Protein AF-B2W5I9-F1 (afdb_monomer)

InterPro domains:
  IPR021635 Proteinaceous host-selective toxin ToxA [PF11584] (1-113)
  IPR038701 ToxA superfamily [G3DSA:2.60.40.1920] (1-114)

pLDDT: mean 77.78, std 14.78, range [29.02, 92.31]

Mean predicted aligned error: 7.79 Å

Sequence (114 aa):
MSITINPSRPSVNNIGQVDIDSVILGRPGAIGSWELNNFITIGLNRVNADTVRVNIRNTGRTNRLIITQWDNTVTRGDVYELFGDYALIQGRGSFCLNIRSDTGRENWRMQLEN

Organism: Pyrenophora tritici-repentis (strain Pt-1C-BFP) (NCBI:txid426418)

Foldseek 3Di:
DWDFDPPPDDPPFFPWKDKAAWDFQDDWAWRDWDQTNVFKIWTWTGDHRFKIKIKMAGQAPFFKKWKWWWDDDVPPHITITTQDIDTDDHGIDMDMTTHDDPPGIIMMMMTTGD

Solvent-accessible surface area (backbone atoms only — not comparable to full-atom values): 6595 Å² total; per-residue (Å²): 137,84,62,77,50,81,79,90,59,80,56,97,47,55,71,33,66,49,79,41,86,66,48,72,65,59,79,60,41,80,74,50,72,49,75,38,74,88,40,31,41,42,33,38,32,34,68,45,92,45,37,36,33,43,36,38,39,32,77,57,82,54,42,32,41,38,35,28,39,45,44,83,41,96,87,75,50,82,46,38,39,76,73,47,78,41,81,45,66,65,42,75,52,71,51,76,45,80,58,83,72,90,76,49,56,45,27,37,38,41,38,32,26,103

Radius of gyration: 13.87 Å; Cα contacts (8 Å, |Δi|>4): 261; chains: 1; bounding box: 26×33×35 Å

Secondary structure (DSSP, 8-state):
---B-------TTEEEEEEEEEEE--SSEEEEEEEETTTEEEEEEE-SSSEEEEEEEE-SS--EEEEEEEEEETTTEEEEEEEEEEE--SEEEEEEEE---SSSEEEEEEEEE-

Nearest PDB structures (foldseek):
  1zld-assembly1_A  TM=8.033E-01  e=1.698E-13  Pyrenophora tritici-repentis
  1zle-assembly3_C  TM=7.964E-01  e=9.677E-13  Pyrenophora tritici-repentis
  1zle-assembly2_B  TM=7.657E-01  e=1.072E-12  Pyrenophora tritici-repentis
  5u9m-assembly2_D  TM=3.937E-01  e=5.583E-01  Saccharomyces cerevisiae S288C
  4kh9-assembly1_A  TM=3.465E-01  e=1.032E+00  Legionella pneumophila subsp. pneumophila str. Philadelphia 1

Structure (mmCIF, N/CA/C/O backbone):
data_AF-B2W5I9-F1
#
_entry.id   AF-B2W5I9-F1
#
loop_
_atom_site.group_PDB
_atom_site.id
_atom_site.type_symbol
_atom_site.label_atom_id
_atom_site.label_alt_id
_atom_site.label_comp_id
_atom_site.label_asym_id
_atom_site.label_entity_id
_atom_site.label_seq_id
_atom_site.pdbx_PDB_ins_code
_atom_site.Cartn_x
_atom_site.Cartn_y
_atom_site.Cartn_z
_atom_site.occupancy
_atom_site.B_iso_or_equiv
_atom_site.auth_seq_id
_atom_site.auth_comp_id
_atom_site.auth_asym_id
_atom_site.auth_atom_id
_atom_site.pdbx_PDB_model_num
ATOM 1 N N . MET A 1 1 ? -8.322 2.843 -17.500 1.00 29.02 1 MET A N 1
ATOM 2 C CA . MET A 1 1 ? -8.540 4.296 -17.353 1.00 29.02 1 MET A CA 1
ATOM 3 C C . MET A 1 1 ? -7.576 4.752 -16.262 1.00 29.02 1 MET A C 1
ATOM 5 O O . MET A 1 1 ? -7.836 4.459 -15.105 1.00 29.02 1 MET A O 1
ATOM 9 N N . SER A 1 2 ? -6.399 5.282 -16.616 1.00 33.47 2 SER A N 1
ATOM 10 C CA . SER A 1 2 ? -5.414 5.757 -15.630 1.00 33.47 2 SER A CA 1
ATOM 11 C C . SER A 1 2 ? -5.776 7.188 -15.248 1.00 33.47 2 SER A C 1
ATOM 13 O O . SER A 1 2 ? -5.809 8.069 -16.108 1.00 33.47 2 SER A O 1
ATOM 15 N N . ILE A 1 3 ? -6.108 7.416 -13.983 1.00 36.16 3 ILE A N 1
ATOM 16 C CA . ILE A 1 3 ? -6.343 8.764 -13.473 1.00 36.16 3 ILE A CA 1
ATOM 17 C C . ILE A 1 3 ? -4.972 9.351 -13.136 1.00 36.16 3 ILE A C 1
ATOM 19 O O . ILE A 1 3 ? -4.320 8.895 -12.200 1.00 36.16 3 ILE A O 1
ATOM 23 N N . THR A 1 4 ? -4.537 10.351 -13.902 1.00 38.22 4 THR A N 1
ATOM 24 C CA . THR A 1 4 ? -3.380 11.182 -13.554 1.00 38.22 4 THR A CA 1
ATOM 25 C C . THR A 1 4 ? -3.799 12.113 -12.422 1.00 38.22 4 THR A C 1
ATOM 27 O O . THR A 1 4 ? -4.541 13.070 -12.652 1.00 38.22 4 THR A O 1
ATOM 30 N N . ILE A 1 5 ? -3.365 11.830 -11.193 1.00 46.88 5 ILE A N 1
ATOM 31 C CA . ILE A 1 5 ? -3.572 12.744 -10.066 1.00 46.88 5 ILE A CA 1
ATOM 32 C C . ILE A 1 5 ? -2.356 13.660 -9.992 1.00 46.88 5 ILE A C 1
ATOM 34 O O . ILE A 1 5 ? -1.224 13.195 -9.909 1.00 46.88 5 ILE A O 1
ATOM 38 N N . ASN A 1 6 ? -2.592 14.971 -10.036 1.00 42.59 6 ASN A N 1
ATOM 39 C CA . ASN A 1 6 ? -1.539 15.962 -9.864 1.00 42.59 6 ASN A CA 1
AT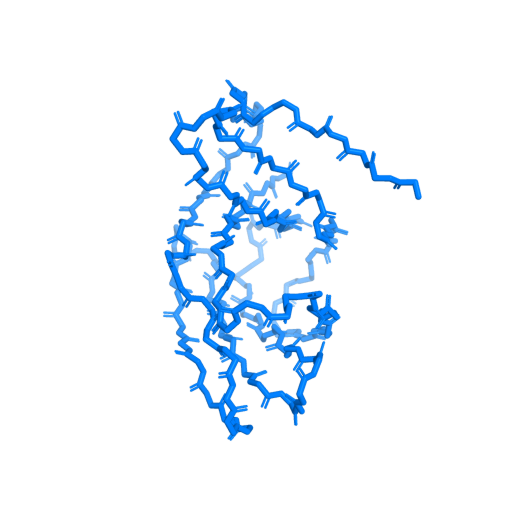OM 40 C C . ASN A 1 6 ? -1.130 15.972 -8.369 1.00 42.59 6 ASN A C 1
ATOM 42 O O . ASN A 1 6 ? -1.944 16.345 -7.523 1.00 42.59 6 ASN A O 1
ATOM 46 N N . PRO A 1 7 ? 0.087 15.536 -8.017 1.00 48.53 7 PRO A N 1
ATOM 47 C CA . PRO A 1 7 ? 0.507 15.170 -6.653 1.00 48.53 7 PRO A CA 1
ATOM 48 C C . PRO A 1 7 ? 0.848 16.350 -5.739 1.00 48.53 7 PRO A C 1
ATOM 50 O O . PRO A 1 7 ? 1.240 16.159 -4.592 1.00 48.53 7 PRO A O 1
ATOM 53 N N . SER A 1 8 ? 0.758 17.581 -6.233 1.00 44.69 8 SER A N 1
ATOM 54 C CA . SER A 1 8 ? 1.305 18.759 -5.554 1.00 44.69 8 SER A CA 1
A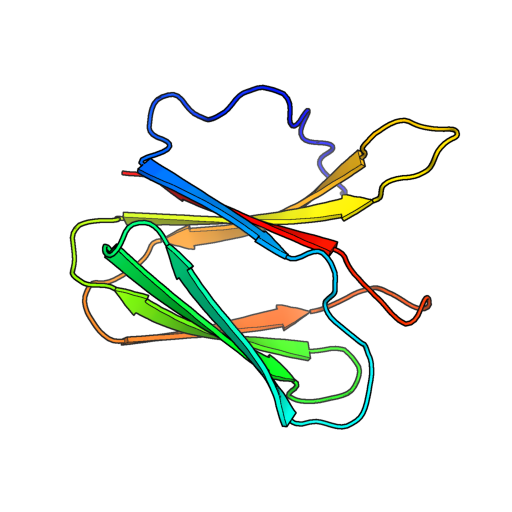TOM 55 C C . SER A 1 8 ? 0.371 19.384 -4.518 1.00 44.69 8 SER A C 1
ATOM 57 O O . SER A 1 8 ? 0.601 20.508 -4.075 1.00 44.69 8 SER A O 1
ATOM 59 N N . ARG A 1 9 ? -0.682 18.680 -4.093 1.00 50.09 9 ARG A N 1
ATOM 60 C CA . ARG A 1 9 ? -1.541 19.145 -3.002 1.00 50.09 9 ARG A CA 1
ATOM 61 C C . ARG A 1 9 ? -1.653 18.061 -1.935 1.00 50.09 9 ARG A C 1
ATOM 63 O O . ARG A 1 9 ? -2.443 17.139 -2.135 1.00 50.09 9 ARG A O 1
ATOM 70 N N . PRO A 1 10 ? -0.904 18.157 -0.813 1.00 54.19 10 PRO A N 1
ATOM 71 C CA . PRO A 1 10 ? -1.291 17.425 0.387 1.00 54.19 10 PRO A CA 1
ATOM 72 C C . PRO A 1 10 ? -2.769 17.717 0.629 1.00 54.19 10 PRO A C 1
ATOM 74 O O . PRO A 1 10 ? -3.202 18.870 0.517 1.00 54.19 10 PRO A O 1
ATOM 77 N N . SER A 1 11 ? -3.568 16.676 0.857 1.00 64.50 11 SER A N 1
ATOM 78 C CA . SER A 1 11 ? -4.981 16.929 1.102 1.00 64.50 11 SER A CA 1
ATOM 79 C C . SER A 1 11 ? -5.128 17.759 2.373 1.00 64.50 11 SER A C 1
ATOM 81 O O . SER A 1 11 ? -4.290 17.708 3.275 1.00 64.50 11 SER A O 1
ATOM 83 N N . VAL A 1 12 ? -6.207 18.535 2.444 1.00 64.12 12 VAL A N 1
ATOM 84 C CA . VAL A 1 12 ? -6.492 19.404 3.595 1.00 64.12 12 VAL A CA 1
ATOM 85 C C . VAL A 1 12 ? -6.630 18.589 4.894 1.00 64.12 12 VAL A C 1
ATOM 87 O O . VAL A 1 12 ? -6.401 19.124 5.974 1.00 64.12 12 VAL A O 1
ATOM 90 N N . ASN A 1 13 ? -6.912 17.285 4.783 1.00 75.94 13 ASN A N 1
ATOM 91 C CA . ASN A 1 13 ? -7.043 16.352 5.900 1.00 75.94 13 ASN A CA 1
ATOM 92 C C . ASN A 1 13 ? -5.864 15.369 6.003 1.00 75.94 13 ASN A C 1
ATOM 94 O O . ASN A 1 13 ? -5.991 14.350 6.683 1.00 75.94 13 ASN A O 1
ATOM 98 N N . ASN A 1 14 ? -4.738 15.628 5.328 1.00 80.75 14 ASN A N 1
ATOM 99 C CA . ASN A 1 14 ? -3.558 14.777 5.425 1.00 80.75 14 ASN A CA 1
ATOM 100 C C . ASN A 1 14 ? -2.981 14.862 6.844 1.00 80.75 14 ASN A C 1
ATOM 102 O O . ASN A 1 14 ? -2.480 15.900 7.274 1.00 80.75 14 ASN A O 1
ATOM 106 N N . ILE A 1 15 ? -3.052 13.744 7.560 1.00 82.81 15 ILE A N 1
ATOM 107 C CA . ILE A 1 15 ? -2.545 13.602 8.926 1.00 82.81 15 ILE A CA 1
ATOM 108 C C . ILE A 1 15 ? -1.284 12.746 8.990 1.00 82.81 15 ILE A C 1
ATOM 110 O O . ILE A 1 15 ? -0.827 12.455 10.093 1.00 82.81 15 ILE A O 1
ATOM 114 N N . GLY A 1 16 ? -0.726 12.330 7.850 1.00 82.62 16 GLY A N 1
ATOM 115 C CA . GLY A 1 16 ? 0.559 11.646 7.761 1.00 82.62 16 GLY A CA 1
ATOM 116 C C . GLY A 1 16 ? 0.880 11.090 6.384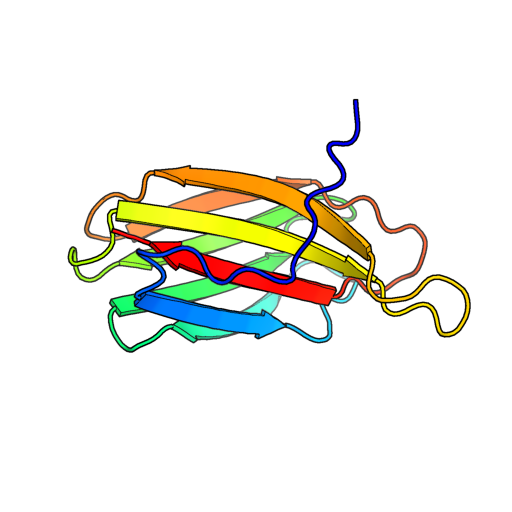 1.00 82.62 16 GLY A C 1
ATOM 117 O O . GLY A 1 16 ? -0.004 10.718 5.623 1.00 82.62 16 GLY A O 1
ATOM 118 N N . GLN A 1 17 ? 2.171 11.004 6.075 1.00 84.88 17 GLN A N 1
ATOM 119 C CA . GLN A 1 17 ? 2.651 10.498 4.795 1.00 84.88 17 GLN A CA 1
ATOM 120 C C . GLN A 1 17 ? 3.991 9.786 4.965 1.00 84.88 17 GLN A C 1
ATOM 122 O O . GLN A 1 17 ? 4.815 10.198 5.781 1.00 84.88 17 GLN A O 1
ATOM 127 N N . VAL A 1 18 ? 4.215 8.748 4.162 1.00 84.56 18 VAL A N 1
ATOM 128 C CA . VAL A 1 18 ? 5.535 8.151 3.962 1.00 84.56 18 VAL A CA 1
ATOM 129 C C . VAL A 1 18 ? 5.779 7.901 2.479 1.00 84.56 18 VAL A C 1
ATOM 131 O O . VAL A 1 18 ? 4.902 7.399 1.768 1.00 84.56 18 VAL A O 1
ATOM 134 N N . ASP A 1 19 ? 6.982 8.244 2.033 1.00 84.12 19 ASP A N 1
ATOM 135 C CA . ASP A 1 19 ? 7.482 7.893 0.711 1.00 84.12 19 ASP A CA 1
ATOM 136 C C . ASP A 1 19 ? 8.327 6.613 0.849 1.00 84.12 19 ASP A C 1
ATOM 138 O O . ASP A 1 19 ? 9.176 6.478 1.732 1.00 84.12 19 ASP A O 1
ATOM 142 N N . ILE A 1 20 ? 8.022 5.627 0.013 1.00 84.81 20 ILE A N 1
ATOM 143 C CA . ILE A 1 20 ? 8.684 4.331 -0.079 1.00 84.81 20 ILE A CA 1
ATOM 144 C C . ILE A 1 20 ? 9.459 4.335 -1.387 1.00 84.81 20 ILE A C 1
ATOM 146 O O . ILE A 1 20 ? 8.911 4.081 -2.459 1.00 84.81 20 ILE A O 1
ATOM 150 N N . ASP A 1 21 ? 10.755 4.599 -1.286 1.00 76.25 21 ASP A N 1
ATOM 151 C CA . ASP A 1 21 ? 11.624 4.786 -2.447 1.00 76.25 21 ASP A CA 1
ATOM 152 C C . ASP A 1 21 ? 11.931 3.488 -3.202 1.00 76.25 21 ASP A C 1
ATOM 154 O O . ASP A 1 21 ? 12.651 3.533 -4.191 1.00 76.25 21 ASP A O 1
ATOM 158 N N . SER A 1 22 ? 11.503 2.314 -2.724 1.00 76.56 22 SER A N 1
ATOM 159 C CA . SER A 1 22 ? 11.746 1.039 -3.410 1.00 76.56 22 SER A CA 1
ATOM 160 C C . SER A 1 22 ? 10.866 -0.099 -2.893 1.00 76.56 22 SER A C 1
ATOM 162 O O . SER A 1 22 ? 11.076 -0.622 -1.799 1.00 76.56 22 SER A O 1
ATOM 164 N N . VAL A 1 23 ? 9.942 -0.557 -3.726 1.00 78.31 23 VAL A N 1
ATOM 165 C CA . VAL A 1 23 ? 9.240 -1.834 -3.622 1.00 78.31 23 VAL A CA 1
ATOM 166 C C . VAL A 1 23 ? 9.849 -2.751 -4.678 1.00 78.31 23 VAL A C 1
ATOM 168 O O . VAL A 1 23 ? 9.615 -2.589 -5.873 1.00 78.31 23 VAL A O 1
ATOM 171 N N . ILE A 1 24 ? 10.707 -3.672 -4.239 1.00 74.88 24 ILE A N 1
ATOM 172 C CA . ILE A 1 24 ? 11.506 -4.523 -5.132 1.00 74.88 24 ILE A CA 1
ATOM 173 C C . ILE A 1 24 ? 10.682 -5.725 -5.601 1.00 74.88 24 ILE A C 1
ATOM 175 O O . ILE A 1 24 ? 10.037 -6.409 -4.800 1.00 74.88 24 ILE A O 1
ATOM 179 N N . LEU A 1 25 ? 10.760 -6.030 -6.897 1.00 72.31 25 LEU A N 1
ATOM 180 C CA . LEU A 1 25 ? 10.231 -7.270 -7.459 1.00 72.31 25 LEU A CA 1
ATOM 181 C C . LEU A 1 25 ? 11.255 -8.389 -7.268 1.00 72.31 25 LEU A C 1
ATOM 183 O O . LEU A 1 25 ? 12.413 -8.276 -7.662 1.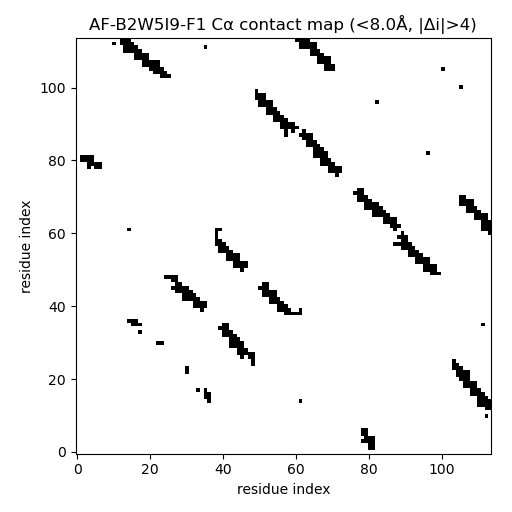00 72.31 25 LEU A O 1
ATOM 187 N N . GLY A 1 26 ? 10.839 -9.480 -6.638 1.00 72.00 26 GLY A N 1
ATOM 188 C CA . GLY A 1 26 ? 11.727 -10.581 -6.299 1.00 72.00 26 GLY A CA 1
ATOM 189 C C . GLY A 1 26 ? 10.961 -11.759 -5.716 1.00 72.00 26 GLY A C 1
ATOM 190 O O . GLY A 1 26 ? 9.750 -11.886 -5.907 1.00 72.00 26 GLY A O 1
ATOM 191 N N . ARG A 1 27 ? 11.668 -12.637 -5.000 1.00 80.50 27 ARG A N 1
ATOM 192 C CA . ARG A 1 27 ? 11.043 -13.796 -4.348 1.00 80.50 27 ARG A CA 1
ATOM 193 C C . ARG A 1 27 ? 10.009 -13.342 -3.298 1.00 80.50 27 ARG A C 1
ATOM 195 O O . ARG A 1 27 ? 10.214 -12.296 -2.680 1.00 80.50 27 ARG A O 1
ATOM 202 N N . PRO A 1 28 ? 8.933 -14.120 -3.068 1.00 87.69 28 PRO A N 1
ATOM 203 C CA . PRO A 1 28 ? 7.972 -13.850 -1.999 1.00 87.69 28 PRO A CA 1
ATOM 204 C C . PRO A 1 28 ? 8.651 -13.657 -0.637 1.00 87.69 28 PRO A C 1
ATOM 206 O O . PRO A 1 28 ? 9.626 -14.346 -0.331 1.00 87.69 28 PRO A O 1
ATOM 209 N N . GLY A 1 29 ? 8.126 -12.746 0.183 1.00 87.25 29 GLY A N 1
ATOM 210 C CA . GLY A 1 29 ? 8.719 -12.398 1.473 1.00 87.25 29 GLY A CA 1
ATOM 211 C C . GLY A 1 29 ? 8.491 -10.951 1.911 1.00 87.25 29 GLY A C 1
ATOM 212 O O . GLY A 1 29 ? 7.962 -10.120 1.172 1.00 87.25 29 GLY A O 1
ATOM 213 N N . ALA A 1 30 ? 8.892 -10.658 3.150 1.00 88.00 30 ALA A N 1
ATOM 214 C CA . ALA A 1 30 ? 8.752 -9.332 3.740 1.00 88.00 30 ALA A CA 1
ATOM 215 C C . ALA A 1 30 ? 9.588 -8.296 2.972 1.00 88.00 30 ALA A C 1
ATOM 217 O O . ALA A 1 30 ? 10.774 -8.508 2.733 1.00 88.00 30 ALA A O 1
ATOM 218 N N . ILE A 1 31 ? 8.956 -7.177 2.613 1.00 87.81 31 ILE A N 1
ATOM 219 C CA . ILE A 1 31 ? 9.597 -6.057 1.912 1.00 87.81 31 ILE A CA 1
ATOM 220 C C . ILE A 1 31 ? 10.051 -5.010 2.931 1.00 87.81 31 ILE A C 1
ATOM 222 O O . ILE A 1 31 ? 11.177 -4.529 2.872 1.00 87.81 31 ILE A O 1
ATOM 226 N N . GLY A 1 32 ? 9.180 -4.669 3.883 1.00 88.19 32 GLY A N 1
ATOM 227 C CA . GLY A 1 32 ? 9.469 -3.658 4.893 1.00 88.19 32 GLY A CA 1
ATOM 228 C C . GLY A 1 32 ? 8.255 -3.305 5.742 1.00 88.19 32 GLY A C 1
ATOM 229 O O . GLY A 1 32 ? 7.150 -3.805 5.513 1.00 88.19 32 GLY A O 1
ATOM 230 N N . SER A 1 33 ? 8.478 -2.446 6.733 1.00 89.44 33 SER A N 1
ATOM 231 C CA . SER A 1 33 ? 7.432 -1.896 7.589 1.00 89.44 33 SER A CA 1
ATOM 232 C C . SER A 1 33 ? 7.717 -0.430 7.885 1.00 89.44 33 SER A C 1
ATOM 234 O O . SER A 1 33 ? 8.863 -0.066 8.134 1.00 89.44 33 SER A O 1
ATOM 236 N N . TRP A 1 34 ? 6.668 0.385 7.899 1.00 89.00 34 TRP A N 1
ATOM 237 C CA . TRP A 1 34 ? 6.728 1.822 8.138 1.00 89.00 34 TRP A CA 1
ATOM 238 C C . TRP A 1 34 ? 5.699 2.215 9.193 1.00 89.00 34 TRP A C 1
ATOM 240 O O . TRP A 1 34 ? 4.574 1.716 9.193 1.00 89.00 34 TRP A O 1
ATOM 250 N N . GLU A 1 35 ? 6.091 3.114 10.089 1.00 86.06 35 GLU A N 1
ATOM 251 C CA . GLU A 1 35 ? 5.189 3.773 11.033 1.00 86.06 35 GLU A CA 1
ATOM 252 C C . GLU A 1 35 ? 4.783 5.126 10.452 1.00 86.06 35 GLU A C 1
ATOM 254 O O . GLU A 1 35 ? 5.636 5.949 10.121 1.00 86.06 35 GLU A O 1
ATOM 259 N N . LEU A 1 36 ? 3.480 5.359 10.322 1.00 84.06 36 LEU A N 1
ATOM 260 C CA . LEU A 1 36 ? 2.924 6.605 9.811 1.00 84.06 36 LEU A CA 1
ATOM 261 C C . LEU A 1 36 ? 2.300 7.368 10.982 1.00 84.06 36 LEU A C 1
ATOM 263 O O . LEU A 1 36 ? 1.239 7.004 11.500 1.00 84.06 36 LEU A O 1
ATOM 267 N N . ASN A 1 37 ? 2.999 8.424 11.406 1.00 79.44 37 ASN A N 1
ATOM 268 C CA . ASN A 1 37 ? 2.588 9.380 12.439 1.00 79.44 37 ASN A CA 1
ATOM 269 C C . ASN A 1 37 ? 2.078 8.754 13.749 1.00 79.44 37 ASN A C 1
ATOM 271 O O . ASN A 1 37 ? 1.192 9.299 14.400 1.00 79.44 37 ASN A O 1
ATOM 275 N N . ASN A 1 38 ? 2.647 7.612 14.154 1.00 81.44 38 ASN A N 1
ATOM 276 C CA . ASN A 1 38 ? 2.251 6.831 15.337 1.00 81.44 38 ASN A CA 1
ATOM 277 C C . ASN A 1 38 ? 0.776 6.382 15.347 1.00 81.44 38 ASN A C 1
ATOM 279 O O . ASN A 1 38 ? 0.283 5.891 16.365 1.00 81.44 38 ASN A O 1
ATOM 283 N N . PHE A 1 39 ? 0.053 6.558 14.239 1.00 82.06 39 PHE A N 1
ATOM 284 C CA . PHE A 1 39 ? -1.346 6.164 14.123 1.00 82.06 39 PHE A CA 1
ATOM 285 C C . PHE A 1 39 ? -1.486 4.800 13.480 1.00 82.06 39 PHE A C 1
ATOM 287 O O . PHE A 1 39 ? -2.382 4.044 13.869 1.00 82.06 39 PHE A O 1
ATOM 294 N N . ILE A 1 40 ? -0.618 4.504 12.511 1.00 87.06 40 ILE A N 1
ATOM 295 C CA . ILE A 1 40 ? -0.683 3.283 11.724 1.00 87.06 40 ILE A CA 1
ATOM 296 C C . ILE A 1 40 ? 0.705 2.701 11.484 1.00 87.06 40 ILE A C 1
ATOM 298 O O . ILE A 1 40 ? 1.589 3.389 10.985 1.00 87.06 40 ILE A O 1
ATOM 302 N N . THR A 1 41 ? 0.835 1.396 11.706 1.00 90.25 41 THR A N 1
ATOM 303 C CA . THR A 1 41 ? 1.925 0.592 11.147 1.00 90.25 41 THR A CA 1
ATOM 304 C C . THR A 1 41 ? 1.475 -0.025 9.827 1.00 90.25 41 THR A C 1
ATOM 306 O O . THR A 1 41 ? 0.433 -0.691 9.785 1.00 90.25 41 THR A O 1
ATOM 309 N N . ILE A 1 42 ? 2.267 0.129 8.769 1.00 88.75 42 ILE A N 1
ATOM 310 C CA . ILE A 1 42 ? 2.062 -0.542 7.483 1.00 88.75 42 ILE A CA 1
ATOM 311 C C . ILE A 1 42 ? 3.224 -1.493 7.227 1.00 88.75 42 ILE A C 1
ATOM 313 O O . ILE A 1 42 ? 4.365 -1.062 7.123 1.00 88.75 42 ILE A O 1
ATOM 317 N N . GLY A 1 43 ? 2.926 -2.782 7.083 1.00 91.19 43 GLY A N 1
ATOM 318 C CA . GLY A 1 43 ? 3.882 -3.814 6.693 1.00 91.19 43 GLY A CA 1
ATOM 319 C C . GLY A 1 43 ? 3.590 -4.342 5.294 1.00 91.19 43 GLY A C 1
ATOM 320 O O . GLY A 1 43 ? 2.490 -4.828 5.029 1.00 91.19 43 GLY A O 1
ATOM 321 N N . LEU A 1 44 ? 4.580 -4.314 4.409 1.00 91.06 44 LEU A N 1
ATOM 322 C CA . LEU A 1 44 ? 4.470 -4.852 3.056 1.00 91.06 44 LEU A CA 1
ATOM 323 C C . LEU A 1 44 ? 5.090 -6.246 2.980 1.00 91.06 44 LEU A C 1
ATOM 325 O O . LEU A 1 44 ? 6.241 -6.461 3.363 1.00 91.06 44 LEU A O 1
ATOM 329 N N . ASN A 1 45 ? 4.321 -7.199 2.458 1.00 91.62 45 ASN A N 1
ATOM 330 C CA . ASN A 1 45 ? 4.766 -8.565 2.226 1.00 91.62 45 ASN A CA 1
ATOM 331 C C . ASN A 1 45 ? 4.458 -8.984 0.792 1.00 91.62 45 ASN A C 1
ATOM 333 O O . ASN A 1 45 ? 3.320 -8.900 0.330 1.00 91.62 45 ASN A O 1
ATOM 337 N N . ARG A 1 46 ? 5.467 -9.472 0.088 1.00 89.38 46 ARG A N 1
ATOM 338 C CA . ARG A 1 46 ? 5.330 -9.969 -1.267 1.00 89.38 46 ARG A CA 1
ATOM 339 C C . ARG A 1 46 ? 4.671 -11.342 -1.275 1.00 89.38 46 ARG A C 1
ATOM 341 O O . ARG A 1 46 ? 5.191 -12.273 -0.668 1.00 89.38 46 ARG A O 1
ATOM 348 N N . VAL A 1 47 ? 3.554 -11.477 -1.990 1.00 90.50 47 VAL A N 1
ATOM 349 C CA . VAL A 1 47 ? 2.818 -12.750 -2.072 1.00 90.50 47 VAL A CA 1
ATOM 350 C C . VAL A 1 47 ? 3.302 -13.605 -3.244 1.00 90.50 47 VAL A C 1
ATOM 352 O O . VAL A 1 47 ? 3.532 -14.797 -3.076 1.00 90.50 47 VAL A O 1
ATOM 355 N N . ASN A 1 48 ? 3.458 -13.013 -4.428 1.00 87.69 48 ASN A N 1
ATOM 356 C CA . ASN A 1 48 ? 3.909 -13.695 -5.650 1.00 87.69 48 ASN A CA 1
ATOM 357 C C . ASN A 1 48 ? 4.671 -12.707 -6.555 1.00 87.69 48 ASN A C 1
ATOM 359 O O . ASN A 1 48 ? 5.262 -11.786 -6.011 1.00 87.69 48 ASN A O 1
ATOM 363 N N . ALA A 1 49 ? 4.697 -12.901 -7.879 1.00 81.62 49 ALA A N 1
ATOM 364 C CA . ALA A 1 49 ? 5.389 -12.037 -8.842 1.00 81.62 49 ALA A CA 1
ATOM 365 C C . ALA A 1 49 ? 4.620 -10.769 -9.258 1.00 81.62 49 ALA A C 1
ATOM 367 O O . ALA A 1 49 ? 5.248 -9.873 -9.800 1.00 81.62 49 ALA A O 1
ATOM 368 N N . ASP A 1 50 ? 3.343 -10.603 -8.889 1.00 84.38 50 ASP A N 1
ATOM 369 C CA . ASP A 1 50 ? 2.529 -9.432 -9.286 1.00 84.38 50 ASP A CA 1
ATOM 370 C C . ASP A 1 50 ? 1.594 -8.923 -8.171 1.00 84.38 50 ASP A C 1
ATOM 372 O O . ASP A 1 50 ? 0.914 -7.923 -8.318 1.00 84.38 50 ASP A O 1
ATOM 376 N N . THR A 1 51 ? 1.566 -9.570 -7.006 1.00 87.75 51 THR A N 1
ATOM 377 C CA . THR A 1 51 ? 0.781 -9.168 -5.834 1.00 87.75 51 THR A CA 1
ATOM 378 C C . THR A 1 51 ? 1.632 -8.857 -4.594 1.00 87.75 51 THR A C 1
ATOM 380 O O . THR A 1 51 ? 2.466 -9.669 -4.166 1.00 87.75 51 THR A O 1
ATOM 383 N N . VAL A 1 52 ? 1.373 -7.714 -3.956 1.00 89.62 52 VAL A N 1
ATOM 384 C CA . VAL A 1 52 ? 1.888 -7.328 -2.629 1.00 89.62 52 VAL A CA 1
ATOM 385 C C . VAL A 1 52 ? 0.730 -7.271 -1.642 1.00 89.62 52 VAL A C 1
ATOM 387 O O . VAL A 1 52 ? -0.293 -6.648 -1.903 1.00 89.62 52 VAL A O 1
ATOM 390 N N . ARG A 1 53 ? 0.885 -7.908 -0.482 1.00 91.69 53 ARG A N 1
ATOM 391 C CA . ARG A 1 53 ? -0.027 -7.763 0.650 1.00 91.69 53 ARG A CA 1
ATOM 392 C C . ARG A 1 53 ? 0.419 -6.598 1.518 1.00 91.69 53 ARG A C 1
ATOM 394 O O . ARG A 1 53 ? 1.529 -6.602 2.051 1.00 91.69 53 ARG A O 1
ATOM 401 N N . VAL A 1 54 ? -0.490 -5.659 1.714 1.00 91.00 54 VAL A N 1
ATOM 402 C CA . VAL A 1 54 ? -0.383 -4.574 2.682 1.00 91.00 54 VAL A CA 1
ATOM 403 C C . VAL A 1 54 ? -1.032 -5.050 3.973 1.00 91.00 54 VAL A C 1
ATOM 405 O O . VAL A 1 54 ? -2.207 -5.405 3.982 1.00 91.00 54 VAL A O 1
ATOM 408 N N . ASN A 1 55 ? -0.269 -5.095 5.058 1.00 92.00 55 ASN A N 1
ATOM 409 C CA . ASN A 1 55 ? -0.753 -5.400 6.400 1.00 92.00 55 ASN A CA 1
ATOM 410 C C . ASN A 1 55 ? -0.783 -4.104 7.196 1.00 92.00 55 ASN A C 1
ATOM 412 O O . ASN A 1 55 ? 0.172 -3.336 7.161 1.00 92.00 55 ASN A O 1
ATOM 416 N N . ILE A 1 56 ? -1.870 -3.869 7.915 1.00 91.50 56 ILE A N 1
ATOM 417 C CA . ILE A 1 56 ? -2.143 -2.601 8.579 1.00 91.50 56 ILE A CA 1
ATOM 418 C C . ILE A 1 56 ? -2.458 -2.865 10.042 1.00 91.50 56 ILE A C 1
ATOM 420 O O . ILE A 1 56 ? -3.231 -3.768 10.377 1.00 91.50 56 ILE A O 1
ATOM 424 N N . ARG A 1 57 ? -1.893 -2.032 10.913 1.00 92.31 57 ARG A N 1
ATOM 425 C CA . ARG A 1 57 ? -2.310 -1.895 12.305 1.00 92.31 57 ARG A CA 1
ATOM 426 C C . ARG A 1 57 ? -2.658 -0.439 12.570 1.00 92.31 57 ARG A C 1
ATOM 428 O O . ARG A 1 57 ? -1.760 0.382 12.645 1.00 92.31 57 ARG A O 1
ATOM 435 N N . ASN A 1 58 ? -3.940 -0.141 12.737 1.00 90.38 58 ASN A N 1
ATOM 436 C CA . ASN A 1 58 ? -4.461 1.199 12.987 1.00 90.38 58 ASN A CA 1
ATOM 437 C C . ASN A 1 58 ? -4.868 1.358 14.459 1.00 90.38 58 ASN A C 1
ATOM 439 O O . ASN A 1 58 ? -5.590 0.524 15.012 1.00 90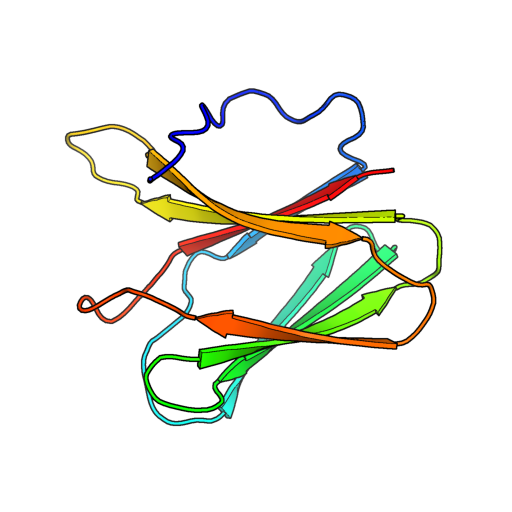.38 58 ASN A O 1
ATOM 443 N N . THR A 1 59 ? -4.436 2.450 15.086 1.00 87.50 59 THR A N 1
ATOM 444 C CA . THR A 1 59 ? -4.804 2.820 16.464 1.00 87.50 59 THR A CA 1
ATOM 445 C C . THR A 1 59 ? -6.258 3.295 16.602 1.00 87.50 59 THR A C 1
ATOM 447 O O . THR A 1 59 ? -6.790 3.298 17.711 1.00 87.50 59 THR A O 1
ATOM 450 N N . GLY A 1 60 ? -6.928 3.630 15.493 1.00 79.62 60 GLY A N 1
ATOM 451 C CA . GLY A 1 60 ? -8.325 4.084 15.446 1.00 79.62 60 GLY A CA 1
ATOM 452 C C . GLY A 1 60 ? -8.500 5.594 15.278 1.00 79.62 60 GLY A C 1
ATOM 453 O O . GLY A 1 60 ? -9.592 6.102 15.496 1.00 79.62 60 GLY A O 1
ATOM 454 N N . ARG A 1 61 ? -7.433 6.318 14.922 1.00 78.44 61 ARG A N 1
ATOM 455 C CA . ARG A 1 61 ? -7.444 7.780 14.721 1.00 78.44 61 ARG A CA 1
ATOM 456 C C . ARG A 1 61 ? -7.402 8.215 13.260 1.00 78.44 61 ARG A C 1
ATOM 458 O O . ARG A 1 61 ? -7.300 9.407 13.018 1.00 78.44 61 ARG A O 1
ATOM 465 N N . THR A 1 62 ? -7.416 7.264 12.335 1.00 83.88 62 THR A N 1
ATOM 466 C CA . THR A 1 62 ? -7.285 7.490 10.897 1.00 83.88 62 THR A CA 1
ATOM 467 C C . THR A 1 62 ? -8.322 6.653 10.176 1.00 83.88 62 THR A C 1
ATOM 469 O O . THR A 1 62 ? -8.450 5.459 10.467 1.00 83.88 62 THR A O 1
ATOM 472 N N . ASN A 1 63 ? -9.013 7.258 9.217 1.00 84.88 63 ASN A N 1
ATOM 473 C CA . ASN A 1 63 ? -10.162 6.641 8.559 1.00 84.88 63 ASN A CA 1
ATOM 474 C C . ASN A 1 63 ? -9.854 6.231 7.121 1.00 84.88 63 ASN A C 1
ATOM 476 O O . ASN A 1 63 ? -10.594 5.434 6.546 1.00 84.88 63 ASN A O 1
ATOM 480 N N . ARG A 1 64 ? -8.777 6.766 6.533 1.00 88.19 64 ARG A N 1
ATOM 481 C CA . ARG A 1 64 ? -8.475 6.586 5.116 1.00 88.19 64 ARG A CA 1
ATOM 482 C C . ARG A 1 64 ? -6.979 6.479 4.838 1.00 88.19 64 ARG A C 1
ATOM 484 O O . ARG A 1 64 ? -6.180 7.215 5.415 1.00 88.19 64 ARG A O 1
ATOM 491 N N . LEU A 1 65 ? -6.618 5.555 3.951 1.00 87.81 65 LEU A N 1
ATOM 492 C CA . LEU A 1 65 ? -5.272 5.359 3.417 1.00 87.81 65 LEU A CA 1
ATOM 493 C C . LEU A 1 65 ? -5.321 5.467 1.894 1.00 87.81 65 LEU A C 1
ATOM 495 O O . LEU A 1 65 ? -6.001 4.684 1.233 1.00 87.81 65 LEU A O 1
ATOM 499 N N . ILE A 1 66 ? -4.543 6.393 1.351 1.00 88.00 66 ILE A N 1
ATOM 500 C CA . ILE A 1 66 ? -4.365 6.584 -0.085 1.00 88.00 66 ILE A CA 1
ATOM 501 C C . ILE A 1 66 ? -2.977 6.076 -0.455 1.00 88.00 66 ILE A C 1
ATOM 503 O O . ILE A 1 66 ? -1.985 6.457 0.167 1.00 88.00 66 ILE A O 1
ATOM 507 N N . ILE A 1 67 ? -2.901 5.219 -1.469 1.00 87.19 67 ILE A N 1
ATOM 508 C CA . ILE A 1 67 ? -1.646 4.658 -1.970 1.00 87.19 67 ILE A CA 1
ATOM 509 C C . ILE A 1 67 ? -1.487 5.078 -3.421 1.00 87.19 67 ILE A C 1
ATOM 511 O O . ILE A 1 67 ? -2.357 4.830 -4.257 1.00 87.19 67 ILE A O 1
ATOM 515 N N . THR A 1 68 ? -0.356 5.702 -3.716 1.00 85.12 68 THR A N 1
ATOM 516 C CA . THR A 1 68 ? 0.019 6.125 -5.064 1.00 85.12 68 THR A CA 1
ATOM 517 C C . THR A 1 68 ? 1.358 5.513 -5.432 1.00 85.12 68 THR A C 1
ATOM 519 O O . THR A 1 68 ? 2.251 5.435 -4.592 1.00 85.12 68 THR A O 1
ATOM 522 N N . GLN A 1 69 ? 1.502 5.073 -6.674 1.00 83.12 69 GLN A N 1
ATOM 523 C CA . GLN A 1 69 ? 2.810 4.821 -7.260 1.00 83.12 69 GLN A CA 1
ATOM 524 C C . GLN A 1 69 ? 3.321 6.137 -7.831 1.00 83.12 69 GLN A C 1
ATOM 526 O O . GLN A 1 69 ? 2.541 6.887 -8.416 1.00 83.12 69 GLN A O 1
ATOM 531 N N . TRP A 1 70 ? 4.608 6.415 -7.673 1.00 78.62 70 TRP A N 1
ATOM 532 C CA . TRP A 1 70 ? 5.246 7.559 -8.299 1.00 78.62 70 TRP A CA 1
ATOM 533 C C . TRP A 1 70 ? 6.480 7.126 -9.082 1.00 78.62 70 TRP A C 1
ATOM 535 O O . TRP A 1 70 ? 7.216 6.226 -8.671 1.00 78.62 70 TRP A O 1
ATOM 545 N N . ASP A 1 71 ? 6.674 7.749 -10.238 1.00 73.06 71 ASP A N 1
ATOM 546 C CA . ASP A 1 71 ? 7.835 7.541 -11.092 1.00 73.06 71 ASP A CA 1
ATOM 547 C C . ASP A 1 71 ? 8.570 8.867 -11.289 1.00 73.06 71 ASP A C 1
ATOM 549 O O . ASP A 1 71 ? 8.008 9.849 -11.790 1.00 73.06 71 ASP A O 1
ATOM 553 N N . ASN A 1 72 ? 9.842 8.871 -10.897 1.00 59.06 72 ASN A N 1
ATOM 554 C CA . ASN A 1 72 ? 10.751 9.986 -11.106 1.00 59.06 72 ASN A CA 1
ATOM 555 C C . ASN A 1 72 ? 11.489 9.783 -12.413 1.00 59.06 72 ASN A C 1
ATOM 557 O O . ASN A 1 72 ? 12.634 9.322 -12.438 1.00 59.06 72 ASN A O 1
ATOM 561 N N . THR A 1 73 ? 10.861 10.182 -13.512 1.00 56.88 73 THR A N 1
ATOM 562 C CA . THR A 1 73 ? 11.603 10.301 -14.763 1.00 56.88 73 THR A CA 1
ATOM 563 C C . THR A 1 73 ? 12.125 11.725 -14.899 1.00 56.88 73 THR A C 1
ATOM 565 O O . THR A 1 73 ? 11.365 12.694 -14.930 1.00 56.88 73 THR A O 1
ATOM 568 N N . VAL A 1 74 ? 13.448 11.850 -15.042 1.00 52.28 74 VAL A N 1
ATOM 569 C CA . VAL A 1 74 ? 14.164 13.126 -15.256 1.00 52.28 74 VAL A CA 1
ATOM 570 C C . VAL A 1 74 ? 13.575 13.926 -16.432 1.00 52.28 74 VAL A C 1
ATOM 572 O O . VAL A 1 74 ? 13.725 15.140 -16.507 1.00 52.28 74 VAL A O 1
ATOM 575 N N . THR A 1 75 ? 12.880 13.254 -17.352 1.00 54.53 75 THR A N 1
ATOM 576 C CA . THR A 1 75 ? 12.345 13.827 -18.590 1.00 54.53 75 THR A CA 1
ATOM 577 C C . THR A 1 75 ? 10.861 14.213 -18.536 1.00 54.53 75 THR A C 1
ATOM 579 O O . THR A 1 75 ? 10.434 14.974 -19.401 1.00 54.53 75 THR A O 1
ATOM 582 N N . ARG A 1 76 ? 10.054 13.704 -17.587 1.00 54.53 76 ARG A N 1
ATOM 583 C CA . ARG A 1 76 ? 8.597 13.987 -17.527 1.00 54.53 76 ARG A CA 1
ATOM 584 C C . ARG A 1 76 ? 8.114 14.617 -16.217 1.00 54.53 76 ARG A C 1
ATOM 586 O O . ARG A 1 76 ? 6.931 14.935 -16.124 1.00 54.53 76 ARG A O 1
ATOM 593 N N . GLY A 1 77 ? 9.011 14.852 -15.259 1.00 55.03 77 GLY A N 1
ATOM 594 C CA . GLY A 1 77 ? 8.625 15.250 -13.905 1.00 55.03 77 GLY A CA 1
ATOM 595 C C . GLY A 1 77 ? 7.977 14.091 -13.145 1.00 55.03 77 GLY A C 1
ATOM 596 O O . GLY A 1 77 ? 7.781 13.008 -13.701 1.00 55.03 77 GLY A O 1
ATOM 597 N N . ASP A 1 78 ? 7.673 14.312 -11.870 1.00 59.25 78 ASP A N 1
ATOM 598 C CA . ASP A 1 78 ? 7.123 13.272 -11.003 1.00 59.25 78 ASP A CA 1
ATOM 599 C C . ASP A 1 78 ? 5.689 12.916 -11.443 1.00 59.25 78 ASP A C 1
ATOM 601 O O . ASP A 1 78 ? 4.760 13.725 -11.324 1.00 59.25 78 ASP A O 1
ATOM 605 N N . VAL A 1 79 ? 5.492 11.701 -11.960 1.00 66.88 79 VAL A N 1
ATOM 606 C CA . VAL A 1 79 ? 4.170 11.191 -12.362 1.00 66.88 79 VAL A CA 1
ATOM 607 C C . VAL A 1 79 ? 3.633 10.290 -11.265 1.00 66.88 79 VAL A C 1
ATOM 609 O O . VAL A 1 79 ? 4.334 9.385 -10.826 1.00 66.88 79 VAL A O 1
ATOM 612 N N . TYR A 1 80 ? 2.380 10.508 -10.856 1.00 74.12 80 TYR A N 1
ATOM 613 C CA . TYR A 1 80 ? 1.725 9.719 -9.816 1.00 74.12 80 TYR A CA 1
ATOM 614 C C . TYR A 1 80 ? 0.508 8.991 -10.386 1.00 74.12 80 TYR A C 1
ATOM 616 O O . TYR A 1 80 ? -0.341 9.592 -11.050 1.00 74.12 80 TYR A O 1
ATOM 624 N N . GLU A 1 81 ? 0.408 7.699 -10.089 1.00 77.19 81 GLU A N 1
ATOM 625 C CA . GLU A 1 81 ? -0.744 6.856 -10.397 1.00 77.19 81 GLU A CA 1
ATOM 626 C C . GLU A 1 81 ? -1.425 6.419 -9.095 1.00 77.19 81 GLU A C 1
ATOM 628 O O . GLU A 1 81 ? -0.776 5.931 -8.168 1.00 77.19 81 GLU A O 1
ATOM 633 N N . LEU A 1 82 ? -2.750 6.586 -9.016 1.00 80.38 82 LEU A N 1
ATOM 634 C CA . LEU A 1 82 ? -3.528 6.081 -7.886 1.00 80.38 82 LEU A CA 1
ATOM 635 C C . LEU A 1 82 ? -3.579 4.556 -7.922 1.00 80.38 82 LEU A C 1
ATOM 637 O O . LEU A 1 82 ? -4.158 3.965 -8.832 1.00 80.38 82 LEU A O 1
ATOM 641 N N . PHE A 1 83 ? -3.028 3.942 -6.882 1.00 79.12 83 PHE A N 1
ATOM 642 C CA . PHE A 1 83 ? -3.048 2.499 -6.686 1.00 79.12 83 PHE A CA 1
ATOM 643 C C . PHE A 1 83 ? -4.281 2.040 -5.917 1.00 79.12 83 PHE A C 1
ATOM 645 O O . PHE A 1 83 ? -4.851 0.991 -6.212 1.00 79.12 83 PHE A O 1
ATOM 652 N N . GLY A 1 84 ? -4.721 2.849 -4.954 1.00 81.19 84 GLY A N 1
ATOM 653 C CA . GLY A 1 84 ? -5.981 2.629 -4.264 1.00 81.19 84 GLY A CA 1
ATOM 654 C C . GLY A 1 84 ? -6.273 3.662 -3.183 1.00 81.19 84 GLY A C 1
ATOM 655 O O . GLY A 1 84 ? -5.379 4.360 -2.701 1.00 81.19 84 GLY A O 1
ATOM 656 N N . ASP A 1 85 ? -7.550 3.729 -2.820 1.00 87.00 85 ASP A N 1
ATOM 657 C CA . ASP A 1 85 ? -8.093 4.505 -1.708 1.00 87.00 85 ASP A CA 1
ATOM 658 C C . ASP A 1 85 ? -8.878 3.539 -0.810 1.00 87.00 85 ASP A C 1
ATOM 660 O O . ASP A 1 85 ? -9.807 2.866 -1.267 1.00 87.00 85 ASP A O 1
ATOM 664 N N . TYR A 1 86 ? -8.453 3.419 0.445 1.00 85.56 86 TYR A N 1
ATOM 665 C CA . TYR A 1 86 ? -8.936 2.414 1.379 1.00 85.56 86 TYR A CA 1
ATOM 666 C C . TYR A 1 86 ? -9.490 3.065 2.636 1.00 85.56 86 TYR A C 1
ATOM 668 O O . TYR A 1 86 ? -8.760 3.714 3.387 1.00 85.56 86 TYR A O 1
ATOM 676 N N . ALA A 1 87 ? -10.765 2.796 2.920 1.00 86.81 87 ALA A N 1
ATOM 677 C CA . ALA A 1 87 ? -11.320 3.029 4.244 1.00 86.81 87 ALA A CA 1
ATOM 678 C C . ALA A 1 87 ? -10.631 2.102 5.256 1.00 86.81 87 ALA A C 1
ATOM 680 O O . ALA A 1 87 ? -10.494 0.895 5.033 1.00 86.81 87 ALA A O 1
ATOM 681 N N . LEU A 1 88 ? -10.194 2.669 6.374 1.00 85.69 88 LEU A N 1
ATOM 682 C CA . LEU A 1 88 ? -9.481 1.957 7.420 1.00 85.69 88 LEU A CA 1
ATOM 683 C C . LEU A 1 88 ? -10.396 1.708 8.610 1.00 85.69 88 LEU A C 1
ATOM 685 O O . LEU A 1 88 ? -11.028 2.616 9.141 1.00 85.69 88 LEU A O 1
ATOM 689 N N . ILE A 1 89 ? -10.402 0.461 9.068 1.00 79.94 89 ILE A N 1
ATOM 690 C CA . ILE A 1 89 ? -11.012 0.080 10.340 1.00 79.94 89 ILE A CA 1
ATOM 691 C C . ILE A 1 89 ? -9.987 0.205 11.471 1.00 79.94 89 ILE A C 1
ATOM 693 O O . ILE A 1 89 ? -8.778 0.071 11.257 1.00 79.94 89 ILE A O 1
ATOM 697 N N . GLN A 1 90 ? -10.468 0.434 12.692 1.00 87.69 90 GLN A N 1
ATOM 698 C CA . GLN A 1 90 ? -9.632 0.322 13.884 1.00 87.69 90 GLN A CA 1
ATOM 699 C C . GLN A 1 90 ? -9.166 -1.131 14.063 1.00 87.69 90 GLN A C 1
ATOM 701 O O . GLN A 1 90 ? -9.931 -2.073 13.855 1.00 87.69 90 GLN A O 1
ATOM 706 N N . GLY A 1 91 ? -7.918 -1.323 14.493 1.00 89.25 91 GLY A N 1
ATOM 707 C CA . GLY A 1 91 ? -7.365 -2.648 14.754 1.00 89.25 91 GLY A CA 1
ATOM 708 C C . GLY A 1 91 ? -6.449 -3.131 13.635 1.00 89.25 91 GLY A C 1
ATOM 709 O O . GLY A 1 91 ? -5.541 -2.413 13.222 1.00 89.25 91 GLY A O 1
ATOM 710 N N . ARG A 1 92 ? -6.611 -4.386 13.205 1.00 91.75 92 ARG A N 1
ATOM 711 C CA . ARG A 1 92 ? -5.736 -5.021 12.209 1.00 91.75 92 ARG A CA 1
ATOM 712 C C . ARG A 1 92 ? -6.503 -5.321 10.932 1.00 91.75 92 ARG A C 1
ATOM 714 O O . ARG A 1 92 ? -7.636 -5.785 10.991 1.00 91.75 92 ARG A O 1
ATOM 721 N N . GLY A 1 93 ? -5.848 -5.121 9.796 1.00 90.00 93 GLY A N 1
ATOM 722 C CA . GLY A 1 93 ? -6.401 -5.433 8.485 1.00 90.00 93 GLY A CA 1
ATOM 723 C C . GLY A 1 93 ? -5.309 -5.768 7.482 1.00 90.00 93 GLY A C 1
ATOM 724 O O . GLY A 1 93 ? -4.128 -5.512 7.716 1.00 90.00 93 GLY A O 1
ATOM 725 N N . SER A 1 94 ? -5.702 -6.350 6.356 1.00 91.12 94 SER A N 1
ATOM 726 C CA . SER A 1 94 ? -4.799 -6.534 5.228 1.00 91.12 94 SER A CA 1
ATOM 727 C C . SER A 1 94 ? -5.560 -6.550 3.918 1.00 91.12 94 SER A C 1
ATOM 729 O O . SER A 1 94 ? -6.663 -7.092 3.861 1.00 91.12 94 SER A O 1
ATOM 731 N N . PHE A 1 95 ? -4.936 -6.052 2.862 1.00 89.88 95 PHE A N 1
ATOM 732 C CA . PHE A 1 95 ? -5.434 -6.181 1.497 1.00 89.88 95 PHE A CA 1
ATOM 733 C C . PHE A 1 95 ? -4.276 -6.422 0.532 1.00 89.88 95 PHE A C 1
ATOM 735 O O . PHE A 1 95 ? -3.106 -6.271 0.884 1.00 89.88 95 PHE A O 1
ATOM 742 N N . CYS A 1 96 ? -4.608 -6.841 -0.683 1.00 89.69 96 CYS A N 1
ATOM 743 C CA . CYS A 1 96 ? -3.633 -7.086 -1.733 1.00 89.69 96 CYS A CA 1
ATOM 744 C C . CYS A 1 96 ? -3.686 -5.970 -2.775 1.00 89.69 96 CYS A C 1
ATOM 746 O O . CYS A 1 96 ? -4.764 -5.531 -3.168 1.00 89.69 96 CYS A O 1
ATOM 748 N N . LEU A 1 97 ? -2.509 -5.559 -3.229 1.00 86.81 97 LEU A N 1
ATOM 749 C CA . LEU A 1 97 ? -2.293 -4.656 -4.346 1.00 86.81 97 LEU A CA 1
ATOM 750 C C . LEU A 1 97 ? -1.658 -5.443 -5.485 1.00 86.81 97 LEU A C 1
ATOM 752 O O . LEU A 1 97 ? -0.710 -6.200 -5.257 1.00 86.81 97 LEU A O 1
ATOM 756 N N . ASN A 1 98 ? -2.179 -5.258 -6.694 1.00 84.44 98 ASN A N 1
ATOM 757 C CA . ASN A 1 98 ? -1.560 -5.792 -7.900 1.00 84.44 98 ASN A CA 1
ATOM 758 C C . ASN A 1 98 ? -0.569 -4.769 -8.430 1.00 84.44 98 ASN A C 1
ATOM 760 O O . ASN A 1 98 ? -0.945 -3.620 -8.645 1.00 84.44 98 ASN A O 1
ATOM 764 N N . ILE A 1 99 ? 0.666 -5.198 -8.631 1.00 78.19 99 ILE A N 1
ATOM 765 C CA . ILE A 1 99 ? 1.771 -4.364 -9.072 1.00 78.19 99 ILE A CA 1
ATOM 766 C C . ILE A 1 99 ? 2.054 -4.601 -10.546 1.00 78.19 99 ILE A C 1
ATOM 768 O O . ILE A 1 99 ? 1.838 -5.705 -11.040 1.00 78.19 99 ILE A O 1
ATOM 772 N N . ARG A 1 100 ? 2.415 -3.535 -11.261 1.00 68.88 100 ARG A N 1
ATOM 773 C CA . ARG A 1 100 ? 2.453 -3.527 -12.733 1.00 68.88 100 ARG A CA 1
ATOM 774 C C . AR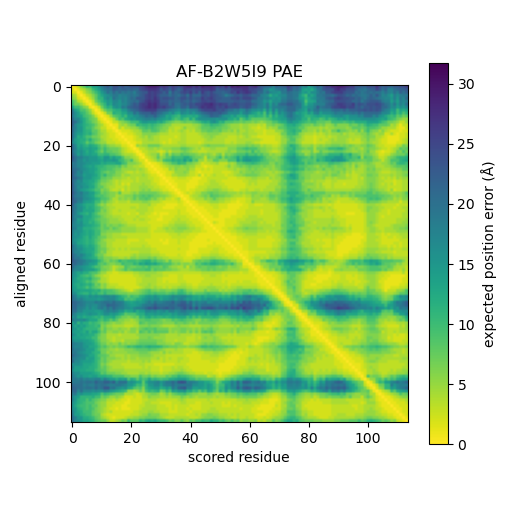G A 1 100 ? 3.864 -3.488 -13.296 1.00 68.88 100 ARG A C 1
ATOM 776 O O . ARG A 1 100 ? 4.017 -3.606 -14.501 1.00 68.88 100 ARG A O 1
ATOM 783 N N . SER A 1 101 ? 4.871 -3.234 -12.468 1.00 61.00 101 SER A N 1
ATOM 784 C CA . SER A 1 101 ? 6.223 -3.003 -12.953 1.00 61.00 101 SER A CA 1
ATOM 785 C C . SER A 1 101 ? 6.822 -4.251 -13.609 1.00 61.00 101 SER A C 1
ATOM 787 O O . SER A 1 101 ? 7.026 -5.279 -12.976 1.00 61.00 101 SER A O 1
ATOM 789 N N . ASP A 1 102 ? 7.204 -4.103 -14.874 1.00 55.69 102 ASP A N 1
ATOM 790 C CA . ASP A 1 102 ? 8.116 -5.008 -15.585 1.00 55.69 102 ASP A CA 1
ATOM 791 C C . ASP A 1 102 ? 9.592 -4.670 -15.258 1.00 55.69 102 ASP A C 1
ATOM 793 O O . ASP A 1 102 ? 10.526 -5.329 -15.715 1.00 55.69 102 ASP A O 1
ATOM 797 N N . THR A 1 103 ? 9.814 -3.584 -14.503 1.00 60.69 103 THR A N 1
ATOM 798 C CA . THR A 1 103 ? 11.088 -2.856 -14.370 1.00 60.69 103 THR A CA 1
ATOM 799 C C . THR A 1 103 ? 11.878 -3.192 -13.102 1.00 60.69 103 THR A C 1
ATOM 801 O O . THR A 1 103 ? 12.993 -2.705 -12.925 1.00 60.69 103 THR A O 1
ATOM 804 N N . GLY A 1 104 ? 11.344 -4.039 -12.218 1.00 66.56 104 GLY A N 1
ATOM 805 C CA . GLY A 1 104 ? 12.067 -4.565 -11.052 1.00 66.56 104 GLY A CA 1
ATOM 806 C C . GLY A 1 104 ? 11.961 -3.732 -9.766 1.00 66.56 104 GLY A C 1
ATOM 807 O O . GLY A 1 104 ? 12.328 -4.235 -8.700 1.00 66.56 104 GLY A O 1
ATOM 808 N N . ARG A 1 105 ? 11.442 -2.496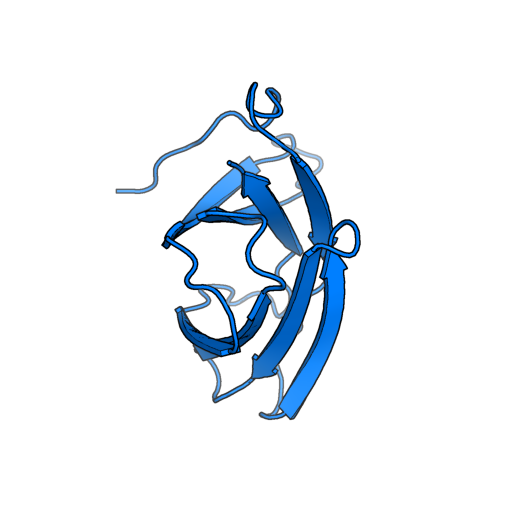 -9.826 1.00 78.25 105 ARG A N 1
ATOM 809 C CA . ARG A 1 105 ? 11.277 -1.586 -8.677 1.00 78.25 105 ARG A CA 1
ATOM 810 C C . ARG A 1 105 ? 10.120 -0.610 -8.902 1.00 78.25 105 ARG A C 1
ATOM 812 O O . ARG A 1 105 ? 10.022 -0.014 -9.970 1.00 78.25 105 ARG A O 1
ATOM 819 N N . GLU A 1 106 ? 9.304 -0.398 -7.873 1.00 81.06 106 GLU A N 1
ATOM 820 C CA . GLU A 1 106 ? 8.276 0.651 -7.830 1.00 81.06 106 GLU A CA 1
ATOM 821 C C . GLU A 1 106 ? 8.502 1.574 -6.635 1.00 81.06 106 GLU A C 1
ATOM 823 O O . GLU A 1 106 ? 8.868 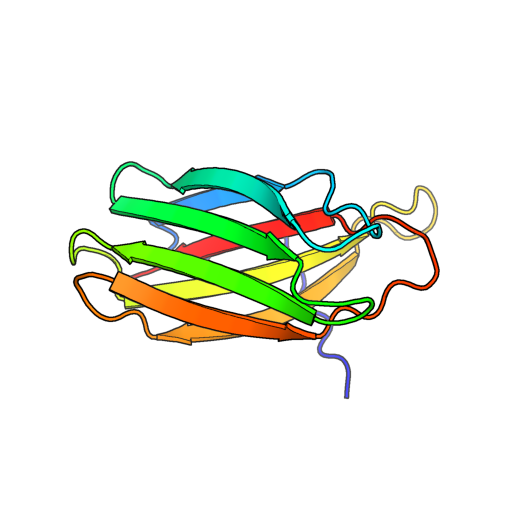1.103 -5.563 1.00 81.06 106 GLU A O 1
ATOM 828 N N . ASN A 1 107 ? 8.252 2.872 -6.782 1.00 84.06 107 ASN A N 1
ATOM 829 C CA . ASN A 1 107 ? 8.294 3.793 -5.651 1.00 84.06 107 ASN A CA 1
ATOM 830 C C . ASN A 1 107 ? 6.862 4.166 -5.304 1.00 84.06 107 ASN A C 1
ATOM 832 O O . ASN A 1 107 ? 6.075 4.507 -6.188 1.00 84.06 107 ASN A O 1
ATOM 836 N N . TRP A 1 108 ? 6.497 4.070 -4.032 1.00 86.31 108 TRP A N 1
ATOM 837 C CA . TRP A 1 108 ? 5.134 4.319 -3.574 1.00 86.31 108 TRP A CA 1
ATOM 838 C C . TRP A 1 108 ? 5.105 5.488 -2.603 1.00 86.31 108 TRP A C 1
ATOM 840 O O . TRP A 1 108 ? 6.053 5.717 -1.865 1.00 86.31 108 TRP A O 1
ATOM 850 N N . ARG A 1 109 ? 3.992 6.205 -2.567 1.00 86.25 109 ARG A N 1
ATOM 851 C CA . ARG A 1 109 ? 3.658 7.170 -1.526 1.00 86.25 109 ARG A CA 1
ATOM 852 C C . ARG A 1 109 ? 2.364 6.731 -0.870 1.00 86.25 109 ARG A C 1
ATOM 854 O O . ARG A 1 109 ? 1.373 6.464 -1.554 1.00 86.25 109 ARG A O 1
ATOM 861 N N . MET A 1 110 ? 2.380 6.674 0.454 1.00 87.75 110 MET A N 1
ATOM 862 C CA . MET A 1 110 ? 1.221 6.340 1.272 1.00 87.75 110 MET A CA 1
ATOM 863 C C . MET A 1 110 ? 0.837 7.540 2.123 1.00 87.75 110 MET A C 1
ATOM 865 O O . MET A 1 110 ? 1.671 8.063 2.858 1.00 87.75 110 MET A O 1
ATOM 869 N N . GLN A 1 111 ? -0.420 7.958 2.027 1.00 87.12 111 GLN A N 1
ATOM 870 C CA . GLN A 1 111 ? -0.971 9.119 2.717 1.00 87.12 111 GLN A CA 1
ATOM 871 C C . GLN A 1 111 ? -2.152 8.710 3.598 1.00 87.12 111 GLN A C 1
ATOM 873 O O . GLN A 1 111 ? -3.014 7.940 3.178 1.00 87.12 111 GLN A O 1
ATOM 878 N N . LEU A 1 112 ? -2.193 9.247 4.813 1.00 86.38 112 LEU A N 1
ATOM 879 C CA . LEU A 1 112 ? -3.253 9.055 5.791 1.00 86.38 112 LEU A CA 1
ATOM 880 C C . LEU A 1 112 ? -4.155 10.272 5.856 1.00 86.38 112 LEU A C 1
ATOM 882 O O . LEU A 1 112 ? -3.679 11.406 5.912 1.00 86.38 112 LEU A O 1
ATOM 886 N N . GLU A 1 113 ? -5.454 10.023 5.941 1.00 85.50 113 GLU A N 1
ATOM 887 C CA . GLU A 1 113 ? -6.449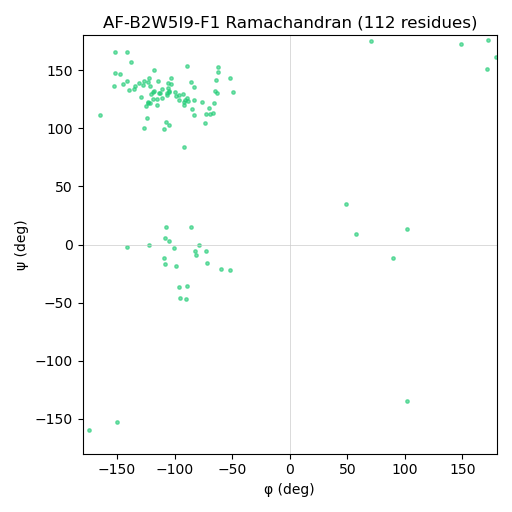 11.075 6.087 1.00 85.50 113 GLU A CA 1
ATOM 888 C C . GLU A 1 113 ? -7.542 10.722 7.097 1.00 85.50 113 GLU A C 1
ATOM 890 O O . GLU A 1 113 ? -7.811 9.545 7.378 1.00 85.50 113 GLU A O 1
ATOM 895 N N . ASN A 1 114 ? -8.171 11.777 7.621 1.00 77.62 114 ASN A N 1
ATOM 896 C CA . ASN A 1 114 ? -9.348 11.716 8.487 1.00 77.62 114 ASN A CA 1
ATOM 897 C C . ASN A 1 114 ? -10.655 11.978 7.752 1.00 77.62 114 ASN A C 1
ATOM 899 O O . ASN A 1 114 ? -10.697 12.927 6.931 1.00 77.62 114 ASN A O 1
#